Protein AF-A0A1V6IRT0-F1 (afdb_monomer)

Radius of gyration: 14.98 Å; Cα contacts (8 Å, |Δi|>4): 153; chains: 1; bounding box: 30×35×33 Å

Mean predicted aligned error: 6.74 Å

Sequence (99 aa):
MLADIWRRLGLDIANPLVQGTTTLTFGPTITLSGSGTITSTRTGSTDSGPAAGVMLLDVWQRLGLDPANPMTASDTAINAGAVSQTVSESAGTVTVQRA

Secondary structure (DSSP, 8-state):
-HHHHHHHTT--TTS--EE-SSEEESSSEEEEE-SSSPEEEE-SPPPP-S-HHHHHHHHHHHTT--TTS--EE-SSEEEETTEEEEEEEETTEEEEEE-

Foldseek 3Di:
DLVVVLQVVLNDPVFGWDDDPQWTGRPFIWGWDDDPDTDTDTDDDDDDDPDSVVSVVQVCQQVLNPPVFGWDDDCFWIDGDPWIWGWDDDPNDIDIHTD

Structure (mmCIF, N/CA/C/O backbone):
data_AF-A0A1V6IRT0-F1
#
_entry.id   AF-A0A1V6IRT0-F1
#
loop_
_atom_site.group_PDB
_atom_site.id
_atom_site.type_symbol
_atom_site.label_atom_id
_atom_site.label_alt_id
_atom_site.label_comp_id
_atom_site.label_asym_id
_atom_site.label_entity_id
_atom_site.label_seq_id
_atom_site.pdbx_PDB_ins_code
_atom_site.Cartn_x
_atom_site.Cartn_y
_atom_site.Cartn_z
_atom_site.occupancy
_atom_site.B_iso_or_equiv
_atom_site.auth_seq_id
_atom_site.auth_comp_id
_atom_site.auth_asym_id
_atom_site.auth_atom_id
_atom_site.pdbx_PDB_model_num
ATOM 1 N N . MET A 1 1 ? 12.677 10.906 -5.748 1.00 66.94 1 MET A N 1
ATOM 2 C CA . MET A 1 1 ? 11.294 11.069 -6.243 1.00 66.94 1 MET A CA 1
ATOM 3 C C . MET A 1 1 ? 10.557 9.739 -6.288 1.00 66.94 1 MET A C 1
ATOM 5 O O . MET A 1 1 ? 9.667 9.560 -5.474 1.00 66.94 1 MET A O 1
ATOM 9 N N . LEU A 1 2 ? 10.926 8.783 -7.155 1.00 77.19 2 LEU A N 1
ATOM 10 C CA . LEU A 1 2 ? 10.235 7.481 -7.206 1.00 77.19 2 LEU A CA 1
ATOM 11 C C . LEU A 1 2 ? 10.404 6.668 -5.912 1.00 77.19 2 LEU A C 1
ATOM 13 O O . LEU A 1 2 ? 9.422 6.151 -5.397 1.00 77.19 2 LEU A O 1
ATOM 17 N N . ALA A 1 3 ? 11.609 6.655 -5.333 1.00 75.06 3 ALA A N 1
ATOM 18 C CA . ALA A 1 3 ? 11.850 6.052 -4.020 1.00 75.06 3 ALA A CA 1
ATOM 19 C C . ALA A 1 3 ? 11.003 6.692 -2.902 1.00 75.06 3 ALA A C 1
ATOM 21 O O . ALA A 1 3 ? 10.535 5.992 -2.012 1.00 75.06 3 ALA A O 1
ATOM 22 N N . ASP A 1 4 ? 10.729 8.001 -2.973 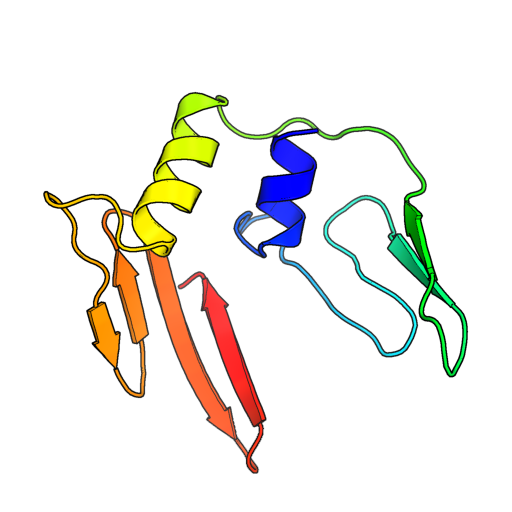1.00 73.44 4 ASP A N 1
ATOM 23 C CA . ASP A 1 4 ? 9.858 8.658 -1.989 1.00 73.44 4 ASP A CA 1
ATOM 24 C C . ASP A 1 4 ? 8.397 8.256 -2.171 1.00 73.44 4 ASP A C 1
ATOM 26 O O . ASP A 1 4 ? 7.699 8.046 -1.188 1.00 73.44 4 ASP A O 1
ATOM 30 N N . ILE A 1 5 ? 7.921 8.154 -3.417 1.00 75.69 5 ILE A N 1
ATOM 31 C CA . ILE A 1 5 ? 6.562 7.682 -3.717 1.00 75.69 5 ILE A CA 1
ATOM 32 C C . ILE A 1 5 ? 6.406 6.242 -3.224 1.00 75.69 5 ILE A C 1
ATOM 34 O O . ILE A 1 5 ? 5.440 5.926 -2.539 1.00 75.69 5 ILE A O 1
ATOM 38 N N . TRP A 1 6 ? 7.390 5.393 -3.515 1.00 77.06 6 TRP A N 1
ATOM 39 C CA . TRP A 1 6 ? 7.423 4.002 -3.083 1.00 77.06 6 TRP A CA 1
ATOM 40 C C . TRP A 1 6 ? 7.358 3.883 -1.549 1.00 77.06 6 TRP A C 1
ATOM 42 O O . TRP A 1 6 ? 6.498 3.180 -1.020 1.00 77.06 6 TRP A O 1
ATOM 52 N N . ARG A 1 7 ? 8.157 4.665 -0.812 1.00 76.38 7 ARG A N 1
ATOM 53 C CA . ARG A 1 7 ? 8.108 4.705 0.661 1.00 76.38 7 ARG A CA 1
ATOM 54 C C . ARG A 1 7 ? 6.811 5.281 1.229 1.00 76.38 7 ARG A C 1
ATOM 56 O O . ARG A 1 7 ? 6.277 4.727 2.185 1.00 76.38 7 ARG A O 1
ATOM 63 N N . ARG A 1 8 ? 6.242 6.329 0.616 1.00 74.88 8 ARG A N 1
ATOM 64 C CA . ARG A 1 8 ? 4.922 6.881 0.997 1.00 74.88 8 ARG A CA 1
ATOM 65 C C . ARG A 1 8 ? 3.789 5.869 0.869 1.00 74.88 8 ARG A C 1
ATOM 67 O O . ARG A 1 8 ? 2.769 6.028 1.522 1.00 74.88 8 ARG A O 1
ATOM 74 N N . LEU A 1 9 ? 3.950 4.850 0.031 1.00 75.81 9 LEU A N 1
ATOM 75 C CA . LEU A 1 9 ? 2.988 3.758 -0.111 1.00 75.81 9 LEU A CA 1
ATOM 76 C C . LEU A 1 9 ? 3.238 2.608 0.885 1.00 75.81 9 LEU A C 1
ATOM 78 O O . LEU A 1 9 ? 2.590 1.562 0.773 1.00 75.81 9 LEU A O 1
ATOM 82 N N . GLY A 1 10 ? 4.177 2.789 1.824 1.00 73.75 10 GLY A N 1
ATOM 83 C CA . GLY A 1 10 ? 4.576 1.792 2.817 1.00 73.75 10 GLY A CA 1
ATOM 84 C C . GLY A 1 10 ? 5.280 0.582 2.204 1.00 73.75 10 GLY A C 1
ATOM 85 O O . GLY A 1 10 ? 5.170 -0.519 2.735 1.00 73.75 10 GLY A O 1
ATOM 86 N N . LEU A 1 11 ? 5.933 0.751 1.048 1.00 76.44 11 LEU A N 1
ATOM 87 C CA . LEU A 1 11 ? 6.478 -0.372 0.280 1.00 76.44 11 LEU A CA 1
ATOM 88 C C . LEU A 1 11 ? 7.909 -0.751 0.657 1.00 76.44 11 LEU A C 1
ATOM 90 O O . LEU A 1 11 ? 8.338 -1.851 0.315 1.00 76.44 11 LEU A O 1
ATOM 94 N N . ASP A 1 12 ? 8.631 0.121 1.353 1.00 78.75 12 ASP A N 1
ATOM 95 C CA . ASP A 1 12 ? 9.983 -0.165 1.825 1.00 78.75 12 ASP A CA 1
ATOM 96 C C . ASP A 1 12 ? 9.929 -0.854 3.188 1.00 78.75 12 ASP A C 1
ATOM 98 O O . ASP A 1 12 ? 9.623 -0.222 4.197 1.00 78.75 12 ASP A O 1
ATOM 102 N N . ILE A 1 13 ? 10.246 -2.148 3.226 1.00 75.00 13 ILE A N 1
ATOM 103 C CA . ILE A 1 13 ? 10.241 -2.913 4.478 1.00 75.00 13 ILE A CA 1
ATOM 104 C C . ILE A 1 13 ? 11.330 -2.447 5.451 1.00 75.00 13 ILE A C 1
ATOM 106 O O . ILE A 1 13 ? 11.160 -2.548 6.662 1.00 75.00 13 ILE A O 1
ATOM 110 N N . ALA A 1 14 ? 12.436 -1.901 4.935 1.00 77.69 14 ALA A N 1
ATOM 111 C CA . ALA A 1 14 ? 13.512 -1.382 5.769 1.00 77.69 14 ALA A CA 1
ATOM 112 C C . ALA A 1 14 ? 13.178 0.005 6.343 1.00 77.69 14 ALA A C 1
ATOM 114 O O . ALA A 1 14 ? 13.767 0.407 7.343 1.00 77.69 14 ALA A O 1
ATOM 115 N N . ASN A 1 15 ? 12.237 0.731 5.725 1.00 76.56 15 ASN A N 1
ATOM 116 C CA . ASN A 1 15 ? 11.826 2.082 6.113 1.00 76.56 15 ASN A CA 1
ATOM 117 C C . ASN A 1 15 ? 10.292 2.218 6.022 1.00 76.56 15 ASN A C 1
ATOM 119 O O . ASN A 1 15 ? 9.789 2.886 5.110 1.00 76.56 15 ASN A O 1
ATOM 123 N N . PRO A 1 16 ? 9.533 1.571 6.927 1.00 77.31 16 PRO A N 1
ATOM 124 C CA . PRO A 1 16 ? 8.077 1.558 6.859 1.00 77.31 16 PRO A CA 1
ATOM 125 C C . PRO A 1 16 ? 7.487 2.962 7.029 1.00 77.31 16 PRO A C 1
ATOM 127 O O . PRO A 1 16 ? 8.047 3.812 7.724 1.00 77.31 16 PRO A O 1
ATOM 130 N N . LEU A 1 17 ? 6.316 3.187 6.424 1.00 82.50 17 LEU A N 1
ATOM 131 C CA . LEU A 1 17 ? 5.516 4.380 6.686 1.00 82.50 17 LEU A CA 1
ATOM 132 C C . LEU A 1 17 ? 4.937 4.307 8.100 1.00 82.50 17 LEU A C 1
ATOM 134 O O . LEU A 1 17 ? 4.135 3.428 8.404 1.00 82.50 17 LEU A O 1
ATOM 138 N N . VAL A 1 18 ? 5.283 5.285 8.928 1.00 81.69 18 VAL A N 1
ATOM 139 C CA . VAL A 1 18 ? 4.673 5.520 10.234 1.00 81.69 18 VAL A CA 1
ATOM 140 C C . VAL A 1 18 ? 3.858 6.804 10.153 1.00 81.69 18 VAL A C 1
ATOM 142 O O . VAL A 1 18 ? 4.383 7.868 9.824 1.00 81.69 18 VAL A O 1
ATOM 145 N N . GLN A 1 19 ? 2.566 6.704 10.452 1.00 82.88 19 GLN A N 1
ATOM 146 C CA . GLN A 1 19 ? 1.654 7.842 10.476 1.00 82.88 19 GLN A CA 1
ATOM 147 C C . GLN A 1 19 ? 1.280 8.195 11.914 1.00 82.88 19 GLN A C 1
ATOM 149 O O . GLN A 1 19 ? 0.671 7.402 12.627 1.00 82.88 19 GLN A O 1
ATOM 154 N N . GLY A 1 20 ? 1.639 9.409 12.3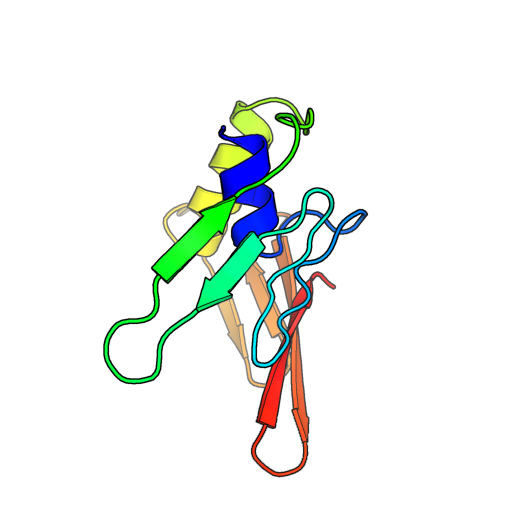23 1.00 78.44 20 GLY A N 1
ATOM 155 C CA . GLY A 1 20 ? 1.159 10.052 13.538 1.00 78.44 20 GLY A CA 1
ATOM 156 C C . GLY A 1 20 ? 0.021 11.031 13.250 1.00 78.44 20 GLY A C 1
ATOM 157 O O . GL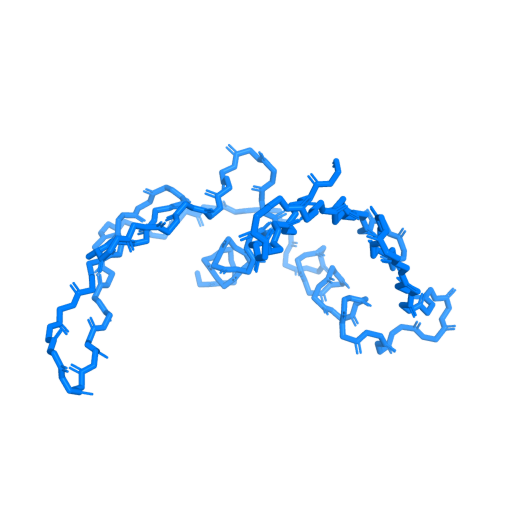Y A 1 20 ? -0.369 11.263 12.106 1.00 78.44 20 GLY A O 1
ATOM 158 N N . THR A 1 21 ? -0.495 11.661 14.303 1.00 78.31 21 THR A N 1
ATOM 159 C CA . THR A 1 21 ? -1.563 12.673 14.199 1.00 78.31 21 THR A CA 1
ATOM 160 C C . THR A 1 21 ? -1.123 13.940 13.463 1.00 78.31 21 THR A C 1
ATOM 162 O O . THR A 1 21 ? -1.953 14.623 12.870 1.00 78.31 21 THR A O 1
ATOM 165 N N . THR A 1 22 ? 0.173 14.257 13.485 1.00 81.69 22 THR A N 1
ATOM 166 C CA . THR A 1 22 ? 0.748 15.479 12.892 1.00 81.69 22 THR A CA 1
ATOM 167 C C . THR A 1 22 ? 1.961 15.211 11.999 1.00 81.69 22 THR A C 1
ATOM 169 O O . THR A 1 22 ? 2.570 16.146 11.477 1.00 81.69 22 THR A O 1
ATOM 172 N N . THR A 1 23 ? 2.338 13.947 11.791 1.00 80.44 23 THR A N 1
ATOM 173 C CA . THR A 1 23 ? 3.552 13.574 11.052 1.00 80.44 23 THR A CA 1
ATOM 174 C C . THR A 1 23 ? 3.363 12.299 10.236 1.00 80.44 23 THR A C 1
ATOM 176 O O . THR A 1 23 ? 2.600 11.413 10.612 1.00 80.44 23 THR A O 1
ATOM 179 N N . LEU A 1 24 ? 4.097 12.192 9.126 1.00 81.12 24 LEU A N 1
ATOM 180 C CA . LEU A 1 24 ? 4.388 10.930 8.441 1.00 81.12 24 LEU A CA 1
ATOM 181 C C . LEU A 1 24 ? 5.910 10.753 8.406 1.00 81.12 24 LEU A C 1
ATOM 183 O O . LEU A 1 24 ? 6.628 11.691 8.047 1.00 81.12 24 LEU A O 1
ATOM 187 N N . THR A 1 25 ? 6.415 9.571 8.743 1.00 75.25 25 THR A N 1
ATOM 188 C CA . THR A 1 25 ? 7.851 9.261 8.686 1.00 75.25 25 THR A CA 1
ATOM 189 C C . THR A 1 25 ? 8.102 7.946 7.952 1.00 75.25 25 THR A C 1
ATOM 191 O O . THR A 1 25 ? 7.351 6.991 8.092 1.00 75.25 25 THR A O 1
ATOM 194 N N . PHE A 1 26 ? 9.145 7.920 7.123 1.00 71.06 26 PHE A N 1
ATOM 195 C CA . PHE A 1 26 ? 9.647 6.740 6.395 1.00 71.06 26 PHE A CA 1
ATOM 196 C C . PHE A 1 26 ? 11.125 6.960 6.006 1.00 71.06 26 PHE A C 1
ATOM 198 O O . PHE A 1 26 ? 11.546 6.676 4.888 1.00 71.06 26 PHE A O 1
ATOM 205 N N . GLY A 1 27 ? 11.897 7.578 6.906 1.00 71.19 27 GLY A N 1
ATOM 206 C CA . GLY A 1 27 ? 13.163 8.258 6.603 1.00 71.19 27 GLY A CA 1
ATOM 207 C C . GLY A 1 27 ? 12.999 9.774 6.807 1.00 71.19 27 GLY A C 1
ATOM 208 O O . GLY A 1 27 ? 12.635 10.164 7.919 1.00 71.19 27 GLY A O 1
ATOM 209 N N . PRO A 1 28 ? 13.220 10.646 5.799 1.00 65.38 28 PRO A N 1
ATOM 210 C CA . PRO A 1 28 ? 12.967 12.083 5.920 1.00 65.38 28 PRO A CA 1
ATOM 211 C C . PRO A 1 28 ? 11.536 12.379 6.396 1.00 65.38 28 PRO A C 1
A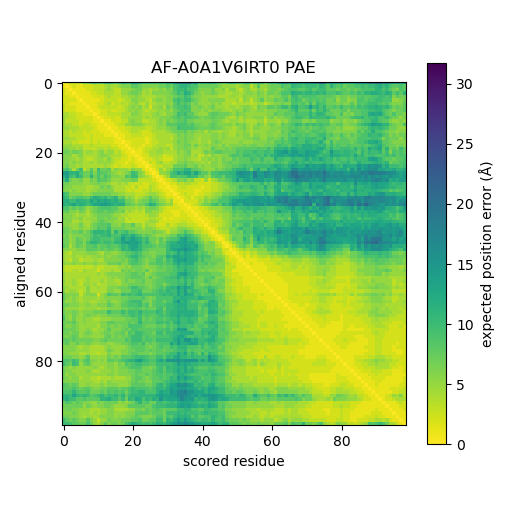TOM 213 O O . PRO A 1 28 ? 10.575 11.725 5.987 1.00 65.38 28 PRO A O 1
ATOM 216 N N . THR A 1 29 ? 11.391 13.381 7.264 1.00 71.75 29 THR A N 1
ATOM 217 C CA . THR A 1 29 ? 10.116 13.709 7.912 1.00 71.75 29 THR A CA 1
ATOM 218 C C . THR A 1 29 ? 9.177 14.463 6.972 1.00 71.75 29 THR A C 1
ATOM 220 O O . THR A 1 29 ? 9.564 15.418 6.291 1.00 71.75 29 THR A O 1
ATOM 223 N N . ILE A 1 30 ? 7.903 14.072 6.982 1.00 79.06 30 ILE A N 1
ATOM 224 C CA . ILE A 1 30 ? 6.804 14.867 6.441 1.00 79.06 30 ILE A CA 1
ATOM 225 C C . ILE A 1 30 ? 5.979 15.412 7.603 1.00 79.06 30 ILE A C 1
ATOM 227 O O . ILE A 1 30 ? 5.438 14.655 8.410 1.00 79.06 30 ILE A O 1
ATOM 231 N N . THR A 1 31 ? 5.834 16.731 7.651 1.00 81.62 31 THR A N 1
ATOM 232 C CA . THR A 1 31 ? 4.969 17.404 8.625 1.00 81.62 31 THR A CA 1
ATOM 233 C C . THR A 1 31 ? 3.571 17.573 8.043 1.00 81.62 31 THR A C 1
ATOM 235 O O . THR A 1 31 ? 3.430 18.006 6.897 1.00 81.62 31 THR A O 1
ATOM 238 N N . LEU A 1 32 ? 2.548 17.250 8.837 1.00 84.50 32 LEU A N 1
ATOM 239 C CA . LEU A 1 32 ? 1.139 17.500 8.541 1.00 84.50 32 LEU A CA 1
ATOM 240 C C . LEU A 1 32 ? 0.651 18.675 9.397 1.00 84.50 32 LEU A C 1
ATOM 242 O O . LEU A 1 32 ? 0.829 18.668 10.616 1.00 84.50 32 LEU A O 1
ATOM 246 N N . SER A 1 33 ? 0.042 19.689 8.783 1.00 86.62 33 SER A N 1
ATOM 247 C CA . SER A 1 33 ? -0.465 20.867 9.501 1.00 86.62 33 SER A CA 1
ATOM 248 C C . SER A 1 33 ? -1.829 21.339 8.995 1.00 86.62 33 SER A C 1
ATOM 250 O O . SER A 1 33 ? -2.152 21.187 7.818 1.00 86.62 33 SER A O 1
ATOM 252 N N . GLY A 1 34 ? -2.621 21.934 9.894 1.00 84.31 34 GLY A N 1
ATOM 253 C CA . GLY A 1 34 ? -3.980 22.422 9.630 1.00 84.31 34 GLY A CA 1
ATOM 254 C C . GLY A 1 34 ? -5.074 21.548 10.256 1.00 84.31 34 GLY A C 1
ATOM 255 O O . GLY A 1 34 ? -4.804 20.453 10.737 1.00 84.31 34 GLY A O 1
ATOM 256 N N . SER A 1 35 ? -6.311 22.054 10.285 1.00 77.19 35 SER A N 1
ATOM 257 C CA . SER A 1 35 ? -7.483 21.369 10.870 1.00 77.19 35 SER A CA 1
ATOM 258 C C . SER A 1 35 ? -8.690 21.249 9.926 1.00 77.19 35 SER A C 1
ATOM 260 O O . SER A 1 35 ? -9.645 20.555 10.253 1.00 77.19 35 SER A O 1
ATOM 262 N N . GLY A 1 36 ? -8.644 21.887 8.749 1.00 83.25 36 GLY A N 1
ATOM 263 C CA . GLY A 1 36 ? -9.654 21.759 7.685 1.00 83.25 36 GLY A CA 1
ATOM 264 C C . GLY A 1 36 ? -9.015 21.405 6.343 1.00 83.25 36 GLY A C 1
ATOM 265 O O . GLY A 1 36 ? -9.377 20.416 5.715 1.00 83.25 36 GLY A O 1
ATOM 266 N N . THR A 1 37 ? -7.980 22.153 5.964 1.00 83.50 37 THR A N 1
ATOM 267 C CA . THR A 1 37 ? -7.052 21.766 4.896 1.00 83.50 37 THR A CA 1
ATOM 268 C C . THR A 1 37 ? -5.776 21.242 5.536 1.00 83.50 37 THR A C 1
ATOM 270 O O . THR A 1 37 ? -5.090 21.995 6.227 1.00 83.50 37 THR A O 1
ATOM 273 N N . ILE A 1 38 ? -5.452 19.969 5.308 1.00 85.31 38 ILE A N 1
ATOM 274 C CA . ILE A 1 38 ? -4.180 19.390 5.748 1.00 85.31 38 ILE A CA 1
ATOM 275 C C . ILE A 1 38 ? -3.113 19.694 4.697 1.00 85.31 38 ILE A C 1
ATOM 277 O O . ILE A 1 38 ? -3.220 19.269 3.548 1.00 85.31 38 ILE A O 1
ATOM 281 N N . THR A 1 39 ? -2.073 20.422 5.093 1.00 85.38 39 THR A N 1
ATOM 282 C CA . THR A 1 39 ? -0.886 20.664 4.267 1.00 85.38 39 THR A CA 1
ATOM 283 C C . THR A 1 39 ? 0.203 19.671 4.649 1.00 85.38 39 THR A C 1
ATOM 285 O O . THR A 1 39 ? 0.481 19.473 5.830 1.00 85.38 39 THR A O 1
ATOM 288 N N . SER A 1 40 ? 0.820 19.045 3.647 1.00 82.25 40 SER A N 1
ATOM 289 C CA . SER A 1 40 ? 1.913 18.090 3.821 1.00 82.2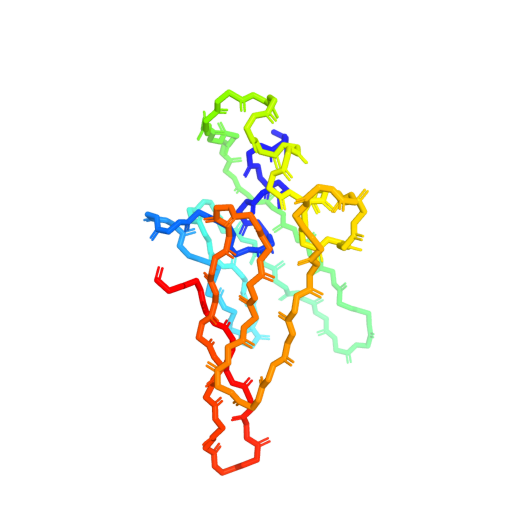5 40 SER A CA 1
ATOM 290 C C . SER A 1 40 ? 3.207 18.683 3.272 1.00 82.25 40 SER A C 1
ATOM 292 O O . SER A 1 40 ? 3.323 18.909 2.065 1.00 82.25 40 SER A O 1
ATOM 294 N N . THR A 1 41 ? 4.186 18.919 4.146 1.00 83.69 41 THR A N 1
ATOM 295 C CA . THR A 1 41 ? 5.482 19.497 3.763 1.00 83.69 41 THR A CA 1
ATOM 296 C C . THR A 1 41 ? 6.591 18.493 4.014 1.00 83.69 41 THR A C 1
ATOM 298 O O . THR A 1 41 ? 6.765 18.010 5.132 1.00 83.69 41 THR A O 1
ATOM 301 N N . ARG A 1 42 ? 7.363 18.190 2.969 1.00 77.19 42 ARG A N 1
ATOM 302 C CA . ARG A 1 42 ? 8.566 17.362 3.071 1.00 77.19 42 ARG A CA 1
ATOM 303 C C . ARG A 1 42 ? 9.758 18.218 3.490 1.00 77.19 42 ARG A C 1
ATOM 305 O O . ARG A 1 42 ? 9.991 19.267 2.896 1.00 77.19 42 ARG A O 1
ATOM 312 N N . THR A 1 43 ? 10.573 17.701 4.401 1.00 75.62 43 THR A N 1
ATOM 313 C CA . THR A 1 43 ? 11.930 18.200 4.658 1.00 75.62 43 THR A CA 1
ATOM 314 C C . THR A 1 43 ? 12.966 17.086 4.443 1.00 75.62 43 THR A C 1
ATOM 316 O O . THR A 1 43 ? 12.626 15.906 4.456 1.00 75.62 43 THR A O 1
ATOM 319 N N . GLY A 1 44 ? 14.229 17.444 4.182 1.00 71.88 44 GLY A N 1
ATOM 320 C CA . GLY A 1 44 ? 15.330 16.486 3.977 1.00 71.88 44 GLY A CA 1
ATOM 321 C C . GLY A 1 44 ? 15.586 16.065 2.521 1.00 71.88 44 GLY A C 1
ATOM 322 O O . GLY A 1 44 ? 14.842 16.418 1.602 1.00 71.88 44 GLY A O 1
ATOM 323 N N . SER A 1 45 ? 16.681 15.329 2.308 1.00 67.81 45 SER A N 1
ATOM 32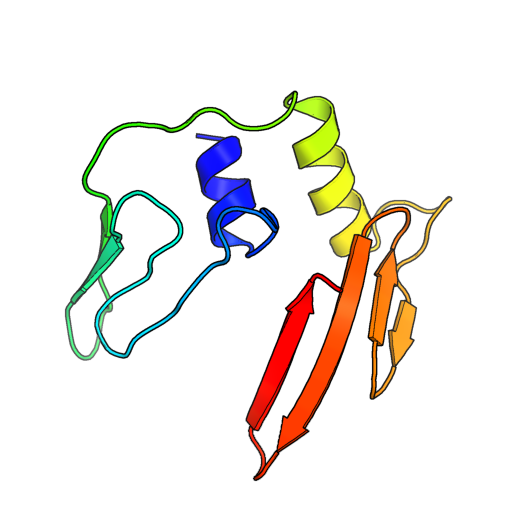4 C CA . SER A 1 45 ? 17.138 14.884 0.986 1.00 67.81 45 SER A CA 1
ATOM 325 C C . SER A 1 45 ? 16.288 13.754 0.406 1.00 67.81 45 SER A C 1
ATOM 327 O O . SER A 1 45 ? 15.605 13.015 1.115 1.00 67.81 45 SER A O 1
ATOM 329 N N . THR A 1 46 ? 16.334 13.617 -0.918 1.00 66.50 46 THR A N 1
ATOM 330 C CA . THR A 1 46 ? 15.893 12.413 -1.629 1.00 66.50 46 THR A CA 1
ATOM 331 C C . THR A 1 46 ? 16.783 11.235 -1.296 1.00 66.50 46 THR A C 1
ATOM 333 O O . THR A 1 46 ? 17.959 11.244 -1.646 1.00 66.50 46 THR A O 1
ATOM 336 N N . ASP A 1 47 ? 16.195 10.213 -0.691 1.00 66.50 47 ASP A N 1
ATOM 337 C CA . ASP A 1 47 ? 16.878 8.947 -0.473 1.00 66.50 47 ASP A CA 1
ATOM 338 C C . ASP A 1 47 ? 16.863 8.089 -1.743 1.00 66.50 47 ASP A C 1
ATOM 340 O O . ASP A 1 47 ? 15.946 8.162 -2.573 1.00 66.50 47 ASP A O 1
ATOM 344 N N . SER A 1 48 ? 17.878 7.239 -1.877 1.00 72.12 48 SER A N 1
ATOM 345 C CA . SER A 1 48 ? 17.917 6.187 -2.889 1.00 72.12 48 SER A CA 1
ATOM 346 C C . SER A 1 48 ? 16.996 5.025 -2.498 1.00 72.12 48 SER A C 1
ATOM 348 O O . SER A 1 48 ? 16.642 4.835 -1.331 1.00 72.12 48 SER A O 1
ATOM 350 N N . GLY A 1 49 ? 16.562 4.266 -3.499 1.00 72.81 49 GLY A N 1
ATOM 351 C CA . GLY A 1 49 ? 15.775 3.046 -3.342 1.00 72.81 49 GLY A CA 1
ATOM 352 C C . GLY A 1 49 ? 16.244 1.989 -4.344 1.00 72.81 49 GLY A C 1
ATOM 353 O O . GLY A 1 49 ? 17.255 2.208 -5.020 1.00 72.81 49 GLY A O 1
ATOM 354 N N . PRO A 1 50 ? 15.521 0.862 -4.466 1.00 77.88 50 PRO A N 1
ATOM 355 C CA . PRO A 1 50 ? 15.769 -0.138 -5.503 1.00 77.88 50 PRO A CA 1
ATOM 356 C C . PRO A 1 50 ? 15.747 0.464 -6.918 1.00 77.88 50 PRO A C 1
ATOM 358 O O . PRO A 1 50 ? 15.373 1.619 -7.123 1.00 77.88 50 PRO A O 1
ATOM 361 N N . ALA A 1 51 ? 16.112 -0.323 -7.931 1.00 84.69 51 ALA A N 1
ATOM 362 C CA . ALA A 1 51 ? 15.995 0.121 -9.319 1.00 84.69 51 ALA A CA 1
ATOM 363 C C . ALA A 1 51 ? 14.547 0.541 -9.651 1.00 84.69 51 ALA A C 1
ATOM 365 O O . ALA A 1 51 ? 13.588 -0.097 -9.215 1.00 84.69 51 ALA A O 1
ATOM 366 N N . ALA A 1 52 ? 14.380 1.595 -10.458 1.00 83.44 52 ALA A N 1
ATOM 367 C CA . ALA A 1 52 ? 13.067 2.168 -10.778 1.00 83.44 52 ALA A CA 1
ATOM 368 C C . ALA A 1 52 ? 12.057 1.140 -11.316 1.00 83.44 52 ALA A C 1
ATOM 370 O O . ALA A 1 52 ? 10.888 1.183 -10.941 1.00 83.44 52 ALA A O 1
ATOM 371 N N . GLY A 1 53 ? 12.515 0.188 -12.136 1.00 86.25 53 GLY A N 1
ATOM 372 C CA . GLY A 1 53 ? 11.670 -0.882 -12.670 1.00 86.25 53 GLY A CA 1
ATOM 373 C C . GLY A 1 53 ? 11.076 -1.789 -11.589 1.00 86.25 53 GLY A C 1
ATOM 374 O O . GLY A 1 53 ? 9.917 -2.168 -11.698 1.00 86.25 53 GLY A O 1
ATOM 375 N N . VAL A 1 54 ? 11.822 -2.064 -10.514 1.00 84.25 54 VAL A N 1
ATOM 376 C CA . VAL A 1 54 ? 11.337 -2.870 -9.380 1.00 84.25 54 VAL A CA 1
ATOM 377 C C . VAL A 1 54 ? 10.236 -2.120 -8.634 1.00 84.25 54 VAL A C 1
ATOM 379 O O . VAL A 1 54 ? 9.168 -2.666 -8.387 1.00 84.25 54 VAL A O 1
ATOM 382 N N . MET A 1 55 ? 10.459 -0.836 -8.337 1.00 85.38 55 MET A N 1
ATOM 383 C CA . MET A 1 55 ? 9.472 -0.014 -7.626 1.00 85.38 55 MET A CA 1
ATOM 384 C C . MET A 1 55 ? 8.179 0.175 -8.432 1.00 85.38 55 MET A C 1
ATOM 386 O O . MET A 1 55 ? 7.095 0.178 -7.855 1.00 85.38 55 MET A O 1
ATOM 390 N N . LEU A 1 56 ? 8.282 0.330 -9.756 1.00 86.75 56 LEU A N 1
ATOM 391 C CA . LEU A 1 56 ? 7.117 0.448 -10.636 1.00 86.75 56 LEU A CA 1
ATOM 392 C C . LEU A 1 56 ? 6.353 -0.872 -10.765 1.00 86.75 56 LEU A C 1
ATOM 394 O O . LEU A 1 56 ? 5.125 -0.845 -10.754 1.00 86.75 56 LEU A O 1
ATOM 398 N N . LEU A 1 57 ? 7.057 -2.005 -10.850 1.00 86.94 57 LEU A N 1
ATOM 399 C CA . LEU A 1 57 ? 6.433 -3.326 -10.901 1.00 86.94 57 LEU A CA 1
ATOM 400 C C . LEU A 1 57 ? 5.629 -3.615 -9.625 1.00 86.94 57 LEU A C 1
ATOM 402 O O . LEU A 1 57 ? 4.472 -4.011 -9.726 1.00 86.94 57 LEU A O 1
ATOM 406 N N . ASP A 1 58 ? 6.188 -3.324 -8.446 1.00 85.31 58 ASP A N 1
ATOM 407 C CA . ASP A 1 58 ? 5.489 -3.467 -7.159 1.00 85.31 58 ASP A CA 1
ATOM 408 C C . ASP A 1 58 ? 4.184 -2.646 -7.117 1.00 85.31 58 ASP A C 1
ATOM 410 O O . ASP A 1 58 ? 3.137 -3.132 -6.680 1.00 85.31 58 ASP A O 1
ATOM 414 N N . VAL A 1 59 ? 4.228 -1.387 -7.576 1.00 85.00 59 VAL A N 1
ATOM 415 C CA . VAL A 1 59 ? 3.042 -0.511 -7.620 1.00 85.00 59 VAL A CA 1
ATOM 416 C C . VAL A 1 59 ? 2.005 -1.049 -8.604 1.00 85.00 59 VAL A C 1
ATOM 418 O O . VAL A 1 59 ? 0.823 -1.113 -8.274 1.00 85.00 59 VAL A O 1
ATOM 421 N N . TRP A 1 60 ? 2.442 -1.459 -9.793 1.00 85.81 60 TRP A N 1
ATOM 422 C CA . TRP A 1 60 ? 1.583 -2.033 -10.824 1.00 85.81 60 TRP A CA 1
ATOM 423 C C . TRP A 1 60 ? 0.859 -3.297 -10.336 1.00 85.81 60 TRP A C 1
ATOM 425 O O . TRP A 1 60 ? -0.358 -3.414 -10.493 1.00 85.81 60 TRP A O 1
ATOM 435 N N . GLN A 1 61 ? 1.581 -4.200 -9.665 1.00 88.25 61 GLN A N 1
ATOM 436 C CA . GLN A 1 61 ? 1.029 -5.430 -9.091 1.00 88.25 61 GLN A CA 1
ATOM 437 C C . GLN A 1 61 ? -0.012 -5.146 -7.999 1.00 88.25 61 GLN A C 1
ATOM 439 O O . GLN A 1 61 ? -1.091 -5.736 -8.019 1.00 88.25 61 GLN A O 1
ATOM 444 N N . ARG A 1 62 ? 0.232 -4.184 -7.095 1.00 82.75 62 ARG A N 1
ATOM 445 C CA . ARG A 1 62 ? -0.744 -3.806 -6.046 1.00 82.75 62 ARG A CA 1
ATOM 446 C C . ARG A 1 62 ? -2.020 -3.176 -6.571 1.00 82.75 62 ARG A C 1
ATOM 448 O O . ARG A 1 62 ? -3.052 -3.278 -5.923 1.00 82.75 62 ARG A O 1
ATOM 455 N N . LEU A 1 63 ? -1.964 -2.516 -7.720 1.00 86.38 63 LEU A N 1
ATOM 456 C CA . LEU A 1 63 ? -3.172 -2.003 -8.359 1.00 86.38 63 LEU A CA 1
ATOM 457 C C . LEU A 1 63 ? -3.977 -3.121 -9.051 1.00 86.38 63 LEU A C 1
ATOM 459 O O . LEU A 1 63 ? -5.010 -2.837 -9.651 1.00 86.38 63 LEU A O 1
ATOM 463 N N . GLY A 1 64 ? -3.517 -4.378 -8.981 1.00 87.94 64 GLY A N 1
ATOM 464 C CA . GLY A 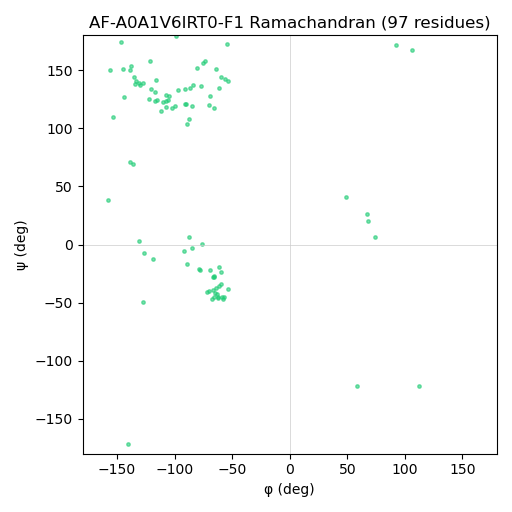1 64 ? -4.141 -5.517 -9.652 1.00 87.94 64 GLY A CA 1
ATOM 465 C C . GLY A 1 64 ? -4.021 -5.445 -11.172 1.00 87.94 64 GLY A C 1
ATOM 466 O O . GLY A 1 64 ? -4.809 -6.065 -11.879 1.00 87.94 64 GLY A O 1
ATOM 467 N N . LEU A 1 65 ? -3.061 -4.664 -11.676 1.00 90.62 65 LEU A N 1
ATOM 468 C CA . LEU A 1 65 ? -2.918 -4.385 -13.102 1.00 90.62 65 LEU A CA 1
ATOM 469 C C . LEU A 1 65 ? -1.976 -5.370 -13.807 1.00 90.62 65 LEU A C 1
ATOM 471 O O . LEU A 1 65 ? -1.855 -5.320 -15.027 1.00 90.62 65 LEU A O 1
ATOM 475 N N . ASP A 1 66 ? -1.322 -6.269 -13.064 1.00 93.75 66 ASP A N 1
ATOM 476 C CA . ASP A 1 66 ? -0.532 -7.383 -13.598 1.00 93.75 66 ASP A CA 1
ATOM 477 C C . ASP A 1 66 ? -1.422 -8.624 -13.802 1.00 93.75 66 ASP A C 1
ATOM 479 O O . ASP A 1 66 ? -1.735 -9.314 -12.829 1.00 93.75 66 ASP A O 1
ATOM 483 N N . PRO A 1 67 ? -1.822 -8.965 -15.042 1.00 89.62 67 PRO A N 1
ATOM 484 C CA . PRO A 1 67 ? -2.703 -10.104 -15.284 1.00 89.62 67 PRO A CA 1
ATOM 485 C C . PRO A 1 67 ? -2.024 -11.451 -15.008 1.00 89.62 67 PRO A C 1
ATOM 487 O O . PRO A 1 67 ? -2.716 -12.443 -14.793 1.00 89.62 67 PRO A O 1
ATOM 490 N N . ALA A 1 68 ? -0.686 -11.502 -15.029 1.00 93.62 68 ALA A N 1
ATOM 491 C CA . ALA A 1 68 ? 0.066 -12.714 -14.714 1.00 93.62 68 ALA A CA 1
ATOM 492 C C . ALA A 1 68 ? 0.149 -12.958 -13.200 1.00 93.62 68 ALA A C 1
ATOM 494 O O . ALA A 1 68 ? 0.354 -14.092 -12.774 1.00 93.62 68 ALA A O 1
ATOM 495 N N . ASN A 1 69 ? -0.035 -11.908 -12.394 1.00 91.44 69 ASN A N 1
ATOM 496 C CA . ASN A 1 69 ? -0.004 -11.955 -10.937 1.00 91.44 69 ASN A CA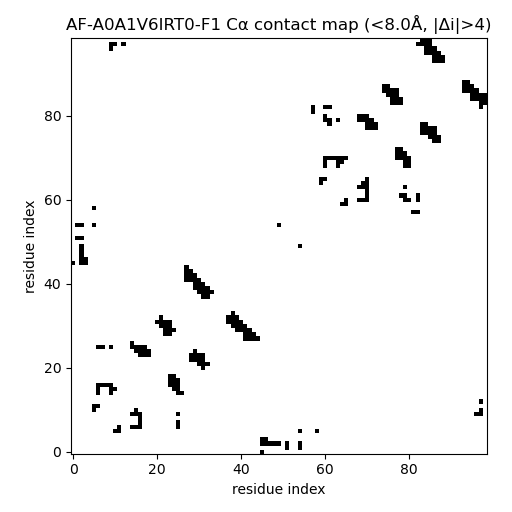 1
ATOM 497 C C . ASN A 1 69 ? -1.171 -11.134 -10.355 1.00 91.44 69 ASN A C 1
ATOM 499 O O . ASN A 1 69 ? -0.939 -10.065 -9.779 1.00 91.44 69 ASN A O 1
ATOM 503 N N . PRO A 1 70 ? -2.425 -11.597 -10.516 1.00 92.00 70 PRO A N 1
ATOM 504 C CA . PRO A 1 70 ? -3.594 -10.838 -10.090 1.00 92.00 70 PRO A CA 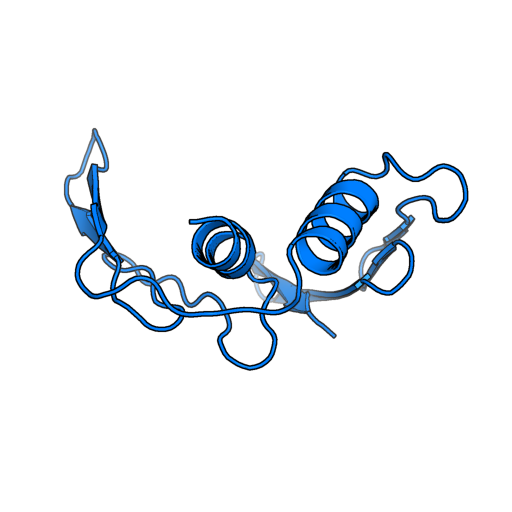1
ATOM 505 C C . PRO A 1 70 ? -3.563 -10.562 -8.585 1.00 92.00 70 PRO A C 1
ATOM 507 O O . PRO A 1 70 ? -3.150 -11.410 -7.789 1.00 92.00 70 PRO A O 1
ATOM 510 N N . MET A 1 71 ? -4.047 -9.382 -8.190 1.00 94.69 71 MET A N 1
ATOM 511 C CA . MET A 1 71 ? -4.201 -9.056 -6.776 1.00 94.69 71 MET A CA 1
ATOM 512 C C . MET A 1 71 ? -5.313 -9.909 -6.162 1.00 94.69 71 MET A C 1
ATOM 514 O O . MET A 1 71 ? -6.448 -9.917 -6.637 1.00 94.69 71 MET A O 1
ATOM 518 N N . THR A 1 72 ? -4.988 -10.580 -5.063 1.00 94.44 72 THR A N 1
ATOM 519 C CA . THR A 1 72 ? -5.932 -11.311 -4.214 1.00 94.44 72 THR A CA 1
ATOM 520 C C . THR A 1 72 ? -5.976 -10.664 -2.836 1.00 94.44 72 THR A C 1
ATOM 522 O O . THR A 1 72 ? -4.951 -10.212 -2.327 1.00 94.44 72 THR A O 1
ATOM 525 N N . ALA A 1 73 ? -7.161 -10.596 -2.237 1.00 93.62 73 ALA A N 1
ATOM 526 C CA . ALA A 1 73 ? -7.369 -10.040 -0.907 1.00 93.62 73 ALA A CA 1
ATOM 527 C C . ALA A 1 73 ? -8.289 -10.956 -0.095 1.00 93.62 73 ALA A C 1
ATOM 529 O O . ALA A 1 73 ? -9.207 -11.571 -0.636 1.00 93.62 73 ALA A O 1
ATOM 530 N N . SER A 1 74 ? -8.015 -11.043 1.198 1.00 95.06 74 SER A N 1
ATOM 531 C CA . SER A 1 74 ? -8.748 -11.816 2.198 1.00 95.06 74 SER A CA 1
ATOM 532 C C . SER A 1 74 ? -8.706 -11.074 3.532 1.00 95.06 74 SER A C 1
ATOM 534 O O . SER A 1 74 ? -7.976 -10.090 3.669 1.00 95.06 74 SER A O 1
ATOM 536 N N . ASP A 1 75 ? -9.420 -11.589 4.528 1.00 94.62 75 ASP A N 1
ATOM 537 C CA . ASP A 1 75 ? -9.488 -10.990 5.866 1.00 94.62 75 ASP A CA 1
ATOM 538 C C . ASP A 1 75 ? -8.120 -10.916 6.569 1.00 94.62 75 ASP A C 1
ATOM 540 O O . ASP A 1 75 ? -7.941 -10.131 7.496 1.00 94.62 75 ASP A O 1
ATOM 544 N N . THR A 1 76 ? -7.140 -11.715 6.131 1.00 95.50 76 THR A N 1
ATOM 545 C CA . THR A 1 76 ? -5.814 -11.801 6.764 1.00 95.50 76 THR A CA 1
ATOM 546 C C . THR A 1 76 ? -4.656 -11.404 5.855 1.00 95.50 76 THR A C 1
ATOM 548 O O . THR A 1 76 ? -3.542 -11.203 6.346 1.00 95.50 76 THR A O 1
ATOM 551 N N . ALA A 1 77 ? -4.874 -11.272 4.543 1.00 95.06 77 ALA A N 1
ATOM 552 C CA . ALA A 1 77 ? -3.788 -10.997 3.608 1.00 95.06 77 ALA A CA 1
ATOM 553 C C . ALA A 1 77 ? -4.222 -10.331 2.298 1.00 95.06 77 ALA A C 1
ATOM 555 O O . ALA A 1 77 ? -5.300 -10.612 1.772 1.00 95.06 77 ALA A O 1
ATOM 556 N N . ILE A 1 78 ? -3.311 -9.533 1.730 1.00 93.88 78 ILE A N 1
ATOM 557 C CA . ILE A 1 78 ? -3.359 -9.029 0.350 1.00 93.88 78 ILE A CA 1
ATOM 558 C C . ILE A 1 78 ? -2.082 -9.482 -0.362 1.00 93.88 78 ILE A C 1
ATOM 560 O O . ILE A 1 78 ? -0.983 -9.204 0.118 1.00 93.88 78 ILE A O 1
ATOM 564 N N . ASN A 1 79 ? -2.214 -10.160 -1.502 1.00 94.25 79 ASN A N 1
ATOM 565 C CA . ASN A 1 79 ? -1.085 -10.688 -2.269 1.00 94.25 79 ASN A CA 1
ATOM 566 C C . ASN A 1 79 ? -1.183 -10.304 -3.747 1.00 94.25 79 ASN A C 1
ATOM 568 O O . ASN A 1 79 ? -2.250 -10.426 -4.347 1.00 94.25 79 ASN A O 1
ATOM 572 N N . ALA A 1 80 ? -0.061 -9.897 -4.336 1.00 92.81 80 ALA A N 1
ATOM 573 C CA . ALA A 1 80 ? 0.095 -9.665 -5.769 1.00 92.81 80 ALA A CA 1
ATOM 574 C C . ALA A 1 80 ? 1.568 -9.858 -6.166 1.00 92.81 80 ALA A C 1
ATOM 576 O O . ALA A 1 80 ? 2.428 -9.056 -5.800 1.00 92.81 80 ALA A O 1
ATOM 577 N N . GLY A 1 81 ? 1.877 -10.929 -6.899 1.00 89.62 81 GLY A N 1
ATOM 578 C CA . GLY A 1 81 ? 3.250 -11.239 -7.309 1.00 89.62 81 GLY A CA 1
ATOM 579 C C . GLY A 1 81 ? 4.190 -11.402 -6.110 1.00 89.62 81 GLY A C 1
ATOM 580 O O . GLY A 1 81 ? 3.951 -12.239 -5.243 1.00 89.62 81 GLY A O 1
ATOM 581 N N . ALA A 1 82 ? 5.251 -10.591 -6.054 1.00 85.62 82 ALA A N 1
ATOM 582 C CA . ALA A 1 82 ? 6.207 -10.576 -4.939 1.00 85.62 82 ALA A CA 1
ATOM 583 C C . ALA A 1 82 ? 5.759 -9.691 -3.757 1.00 85.62 82 ALA A C 1
ATOM 585 O O . ALA A 1 82 ? 6.452 -9.601 -2.740 1.00 85.62 82 ALA A O 1
ATOM 586 N N . VAL A 1 83 ? 4.619 -9.006 -3.879 1.00 85.75 83 VAL A N 1
ATOM 587 C CA . VAL A 1 83 ? 4.052 -8.186 -2.812 1.00 85.75 83 VAL A CA 1
ATOM 588 C C . VAL A 1 83 ? 3.114 -9.043 -1.969 1.00 85.75 83 VAL A C 1
ATOM 590 O O . VAL A 1 83 ? 2.113 -9.554 -2.466 1.00 85.75 83 VAL A O 1
ATOM 593 N N . SER A 1 84 ? 3.414 -9.146 -0.677 1.00 90.69 84 SER A N 1
ATOM 594 C CA . SER A 1 84 ? 2.538 -9.756 0.321 1.00 90.69 84 SER A CA 1
ATOM 595 C C . SER A 1 84 ? 2.343 -8.795 1.485 1.00 90.69 84 SER A C 1
ATOM 597 O O . SER A 1 84 ? 3.271 -8.091 1.898 1.00 90.69 84 SER A O 1
ATOM 599 N N . GLN A 1 85 ? 1.115 -8.721 1.981 1.00 90.62 85 GLN A N 1
ATOM 600 C CA . GLN A 1 85 ? 0.741 -7.878 3.101 1.00 90.62 85 GLN A CA 1
ATOM 601 C C . GLN A 1 85 ? -0.123 -8.658 4.072 1.00 90.62 85 GLN A C 1
ATOM 603 O O . GLN A 1 85 ? -1.046 -9.355 3.654 1.00 90.62 85 GLN A O 1
ATOM 608 N N . THR A 1 86 ? 0.145 -8.480 5.359 1.00 93.62 86 THR A N 1
ATOM 609 C CA . THR A 1 86 ? -0.718 -8.972 6.428 1.00 93.62 86 THR A CA 1
ATOM 610 C C . THR A 1 86 ? -1.792 -7.934 6.726 1.00 93.62 86 THR A C 1
ATOM 612 O O . THR A 1 86 ? -1.516 -6.733 6.808 1.00 93.62 86 THR A O 1
ATOM 615 N N . VAL A 1 87 ? -3.025 -8.410 6.862 1.00 94.12 87 VAL A N 1
ATOM 616 C CA . VAL A 1 87 ? -4.176 -7.641 7.334 1.00 94.12 87 VAL A CA 1
ATOM 617 C C . VAL A 1 87 ? -4.492 -8.142 8.736 1.00 94.12 87 VAL A C 1
ATOM 619 O O . VAL A 1 87 ? -4.599 -9.345 8.966 1.00 94.12 87 VAL A O 1
ATOM 622 N N . SER A 1 88 ? -4.606 -7.224 9.687 1.00 94.62 88 SER A N 1
ATOM 623 C CA . SER A 1 88 ? -5.082 -7.533 11.033 1.00 94.62 88 SER A CA 1
ATOM 624 C C . SER A 1 88 ? -6.121 -6.512 11.460 1.00 94.62 88 SER A C 1
ATOM 626 O O . SER A 1 88 ? -5.985 -5.325 11.171 1.00 94.62 88 SER A O 1
ATOM 628 N N . GLU A 1 89 ? -7.159 -6.971 12.150 1.00 94.62 89 GLU A N 1
ATOM 629 C CA . GLU A 1 89 ? -8.185 -6.107 12.721 1.00 94.62 89 GLU A CA 1
ATOM 630 C C . GLU A 1 89 ? -8.179 -6.236 14.244 1.00 94.62 89 GLU A C 1
ATOM 632 O O . GLU A 1 89 ? -8.181 -7.337 14.794 1.00 94.62 89 GLU A O 1
ATOM 637 N N . SER A 1 90 ? -8.165 -5.098 14.934 1.00 93.19 90 SER A N 1
ATOM 638 C CA . SER A 1 90 ? -8.277 -5.035 16.389 1.00 93.19 90 SER A CA 1
ATOM 639 C C . SER A 1 90 ? -9.090 -3.812 16.794 1.00 93.19 90 SER A C 1
ATOM 641 O O . SER A 1 90 ? -8.794 -2.699 16.364 1.00 93.19 90 SER A O 1
ATOM 643 N N . ALA A 1 91 ? -10.133 -4.018 17.604 1.00 92.38 91 ALA A N 1
ATOM 644 C CA . ALA A 1 91 ? -11.028 -2.960 18.088 1.00 92.38 91 ALA A CA 1
ATOM 645 C C . ALA A 1 91 ? -11.558 -2.024 16.973 1.00 92.38 91 ALA A C 1
ATOM 647 O O . ALA A 1 91 ? -11.604 -0.807 17.147 1.00 92.38 91 ALA A O 1
ATOM 648 N N . GLY A 1 92 ? -11.923 -2.585 15.811 1.00 89.25 92 GLY A N 1
ATOM 649 C CA . GLY A 1 92 ? -12.413 -1.830 14.647 1.00 89.25 92 GLY A CA 1
ATOM 650 C C . GLY A 1 92 ? -11.333 -1.057 13.879 1.00 89.25 92 GLY A C 1
ATOM 651 O O . GLY A 1 92 ? -11.650 -0.292 12.971 1.00 89.25 92 GLY A O 1
ATOM 652 N N . THR A 1 93 ? -10.058 -1.235 14.232 1.00 89.56 93 THR A N 1
ATOM 653 C CA . THR A 1 93 ? -8.916 -0.695 13.490 1.00 89.56 93 THR A CA 1
ATOM 654 C C . THR A 1 93 ? -8.322 -1.782 12.609 1.00 89.56 93 THR A C 1
ATOM 656 O O . THR A 1 93 ? -7.830 -2.791 13.116 1.00 89.56 93 THR A O 1
ATOM 659 N N . VAL A 1 94 ? -8.322 -1.551 11.297 1.00 92.06 94 VAL A N 1
ATOM 660 C CA . VAL A 1 94 ? -7.643 -2.413 10.324 1.00 92.06 94 VAL A CA 1
ATOM 661 C C . VAL A 1 94 ? -6.217 -1.911 10.118 1.00 92.06 94 VAL A C 1
ATOM 663 O O . VAL A 1 94 ? -5.997 -0.778 9.693 1.00 92.06 94 VAL A O 1
ATOM 666 N N . THR A 1 95 ? -5.245 -2.771 10.402 1.00 89.12 95 THR A N 1
ATOM 667 C CA . THR A 1 95 ? -3.826 -2.547 10.129 1.00 89.12 95 THR A CA 1
ATOM 668 C C . THR A 1 95 ? -3.412 -3.401 8.943 1.00 89.12 95 THR A C 1
ATOM 670 O O . THR A 1 95 ? -3.567 -4.622 8.966 1.00 89.12 95 THR A O 1
ATOM 673 N N . VAL A 1 96 ? -2.857 -2.757 7.918 1.00 88.50 96 VAL A N 1
ATOM 674 C CA . VAL A 1 96 ? -2.267 -3.432 6.762 1.00 88.50 96 VAL A CA 1
ATOM 675 C C . VAL A 1 96 ? -0.783 -3.106 6.721 1.00 88.50 96 VAL A C 1
ATOM 677 O O . VAL A 1 96 ? -0.404 -1.939 6.647 1.00 88.50 96 VAL A O 1
ATOM 680 N N . GLN A 1 97 ? 0.060 -4.130 6.728 1.00 86.94 97 GLN A N 1
ATOM 681 C CA . GLN A 1 97 ? 1.514 -3.972 6.702 1.00 86.94 97 GLN A CA 1
ATOM 682 C C . GLN A 1 97 ? 2.137 -4.982 5.746 1.00 86.94 97 GLN A C 1
ATOM 684 O O . GLN A 1 97 ? 1.550 -6.031 5.480 1.00 86.94 97 GLN A O 1
ATOM 689 N N . ARG A 1 98 ? 3.305 -4.663 5.184 1.00 85.69 98 ARG A N 1
ATOM 690 C CA . ARG A 1 98 ? 4.045 -5.627 4.358 1.00 85.69 98 ARG A CA 1
ATOM 691 C C . ARG A 1 98 ? 4.402 -6.843 5.228 1.00 85.69 98 ARG A C 1
ATOM 693 O O . ARG A 1 98 ? 4.746 -6.658 6.395 1.00 85.69 98 ARG A O 1
ATOM 700 N N . ALA A 1 99 ? 4.188 -8.044 4.688 1.00 82.44 99 ALA A N 1
ATOM 701 C CA . ALA A 1 99 ? 4.510 -9.305 5.357 1.00 82.44 99 ALA A CA 1
ATOM 702 C C . ALA A 1 99 ? 6.027 -9.505 5.465 1.00 82.44 99 ALA A C 1
ATOM 704 O O . ALA A 1 99 ? 6.748 -8.987 4.576 1.00 82.44 99 ALA A O 1
#

Nearest PDB structures (foldseek):
  4uoi-assembly4_F  TM=2.546E-01  e=2.375E+00  Hepatitis C virus (isolate H77)
  8guo-assembly1_B  TM=2.115E-01  e=1.875E+00  Staphylococcus aureus subsp. aureus NCTC 8325

Solvent-accessible surface area (backbone atoms only — not comparable to full-atom values): 5808 Å² total; per-residue (Å²): 95,69,42,52,54,41,20,74,69,40,66,33,84,94,34,49,56,44,78,58,99,49,35,39,36,44,74,57,49,28,43,46,45,74,91,84,65,76,47,79,48,81,48,78,75,80,59,87,60,78,61,69,68,58,57,50,49,56,54,40,15,71,70,42,69,30,84,93,29,54,52,45,76,56,88,53,33,40,38,17,72,93,46,47,27,37,34,46,76,56,97,92,43,77,48,77,44,70,103

pLDDT: mean 83.41, std 7.91, range [65.38, 95.5]